Protein AF-A0A3R9T3V0-F1 (afdb_monomer_lite)

Organism: Acinetobacter baumannii (NCBI:txid470)

Radius of gyration: 24.31 Å; chains: 1; bounding box: 65×37×46 Å

InterPro domains:
  IPR004841 Amino acid permease/SLC12A domain [PF00324] (22-68)

pLDDT: mean 83.3, std 15.35, range [48.91, 96.56]

Secondary structure (DSSP, 8-state):
-----------------S-HHHHHHHHHHHHHHHIIIIIHHHHHHHHTTHHHHHHHHHHHHHHHHHH-

Foldseek 3Di:
DDDDDPDDDDPPDDPPPDDPVNVVCVVVCVVCVCCCCVVVVVVDVVCDPCVVVVCCVVVVVVVVVVVD

Structure (mmCIF, N/CA/C/O backbone):
data_AF-A0A3R9T3V0-F1
#
_entry.id   AF-A0A3R9T3V0-F1
#
loop_
_atom_site.group_PDB
_atom_site.id
_atom_site.type_symbol
_atom_site.label_atom_id
_atom_site.label_alt_id
_atom_site.label_comp_id
_atom_site.label_asym_id
_atom_site.label_entity_id
_atom_site.label_seq_id
_atom_site.pdbx_PDB_ins_code
_atom_site.Cartn_x
_atom_site.Cartn_y
_atom_site.Cartn_z
_atom_site.occupancy
_atom_site.B_iso_or_equiv
_atom_site.auth_seq_id
_atom_site.auth_comp_id
_atom_site.auth_asym_id
_atom_site.auth_atom_id
_atom_site.pdbx_PDB_model_num
ATOM 1 N N . MET A 1 1 ? -56.318 -14.410 27.493 1.00 51.09 1 MET A N 1
ATOM 2 C CA . MET A 1 1 ? -56.131 -14.879 26.102 1.00 51.09 1 MET A CA 1
ATOM 3 C C . MET A 1 1 ? -54.931 -14.135 25.543 1.00 51.09 1 MET A C 1
ATOM 5 O O . MET A 1 1 ? -54.988 -12.921 25.559 1.00 51.09 1 MET A O 1
ATOM 9 N N . VAL A 1 2 ? -53.814 -14.711 25.114 1.00 56.69 2 VAL A N 1
ATOM 10 C CA . VAL A 1 2 ? -53.313 -16.086 24.965 1.00 56.69 2 VAL A CA 1
ATOM 11 C C . VAL A 1 2 ? -51.772 -15.955 24.946 1.00 56.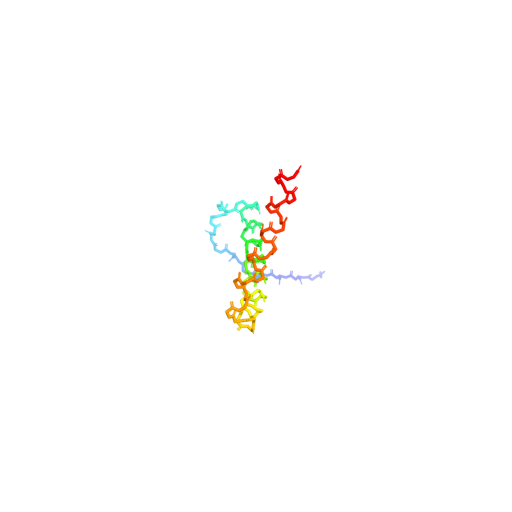69 2 VAL A C 1
ATOM 13 O O . VAL A 1 2 ? -51.255 -14.937 24.492 1.00 56.69 2 VAL A O 1
ATOM 16 N N . HIS A 1 3 ? -51.074 -16.957 25.487 1.00 65.88 3 HIS A N 1
ATOM 17 C CA . HIS A 1 3 ? -49.632 -17.211 25.350 1.00 65.88 3 HIS A CA 1
ATOM 18 C C . HIS A 1 3 ? -49.114 -17.015 23.921 1.00 65.88 3 HIS A C 1
ATOM 20 O O . HIS A 1 3 ? -49.767 -17.503 23.012 1.00 65.88 3 HIS A O 1
ATOM 26 N N . HIS A 1 4 ? -47.896 -16.495 23.749 1.00 55.03 4 HIS A N 1
ATOM 27 C CA . HIS A 1 4 ? -46.942 -17.091 22.805 1.00 55.03 4 HIS A CA 1
ATOM 28 C C . HIS A 1 4 ? -45.562 -17.131 23.457 1.00 55.03 4 HIS A C 1
ATOM 30 O O . HIS A 1 4 ? -44.892 -16.117 23.646 1.00 55.03 4 HIS A O 1
ATOM 36 N N . SER A 1 5 ? -45.224 -18.343 23.876 1.00 68.56 5 SER A N 1
ATOM 37 C CA . SER A 1 5 ? -43.898 -18.806 24.226 1.00 68.56 5 SER A CA 1
ATOM 38 C C . SER A 1 5 ? -43.131 -18.992 22.921 1.00 68.56 5 SER A C 1
ATOM 40 O O . SER A 1 5 ? -43.485 -19.871 22.145 1.00 68.56 5 SER A O 1
ATOM 42 N N . ASP A 1 6 ? -42.088 -18.203 22.696 1.00 55.19 6 ASP A N 1
ATOM 43 C CA . ASP A 1 6 ? -41.010 -18.596 21.791 1.00 55.19 6 ASP A CA 1
ATOM 44 C C . ASP A 1 6 ? -39.746 -18.728 22.635 1.00 55.19 6 ASP A C 1
ATOM 46 O O . ASP A 1 6 ? -38.922 -17.825 22.779 1.00 55.19 6 ASP A O 1
ATOM 50 N N . GLU A 1 7 ? -39.666 -19.888 23.278 1.00 62.25 7 GLU A N 1
ATOM 51 C CA . GLU A 1 7 ? -38.431 -20.451 23.787 1.00 62.25 7 GLU A CA 1
ATOM 52 C C . GLU A 1 7 ? -37.658 -20.988 22.579 1.00 62.25 7 GLU A C 1
ATOM 54 O O . GLU A 1 7 ? -38.005 -22.022 22.013 1.00 62.25 7 GLU A O 1
ATOM 59 N N . ALA A 1 8 ? -36.614 -20.279 22.154 1.00 51.81 8 ALA A N 1
ATOM 60 C CA . ALA A 1 8 ? -35.628 -20.845 21.249 1.00 51.81 8 ALA A CA 1
ATOM 61 C C . ALA A 1 8 ? -34.233 -20.319 21.581 1.00 51.81 8 ALA A C 1
ATOM 63 O O . ALA A 1 8 ? -33.858 -19.188 21.276 1.00 51.81 8 ALA A O 1
ATOM 64 N N . SER A 1 9 ? -33.453 -21.234 22.153 1.00 48.91 9 SER A N 1
ATOM 65 C CA . SER A 1 9 ? -32.000 -21.218 22.293 1.00 48.91 9 SER A CA 1
ATOM 66 C C . SER A 1 9 ? -31.428 -20.208 23.285 1.00 48.91 9 SER A C 1
ATOM 68 O O . SER A 1 9 ? -31.055 -19.090 22.946 1.00 48.91 9 SER A O 1
ATOM 70 N N . SER A 1 10 ? -31.238 -20.676 24.518 1.00 58.41 10 SER A N 1
ATOM 71 C CA . SER A 1 10 ? -30.092 -20.271 25.330 1.00 58.41 10 SER A CA 1
ATOM 72 C C . SER A 1 10 ? -28.823 -20.407 24.479 1.00 58.41 10 SER A C 1
ATOM 74 O O . SER A 1 10 ? -28.457 -21.538 24.142 1.00 58.41 10 SER A O 1
ATOM 76 N N . PRO A 1 11 ? -28.126 -19.316 24.109 1.00 56.91 11 PRO A N 1
ATOM 77 C CA . PRO A 1 11 ? -26.756 -19.451 23.683 1.00 56.91 11 PRO A CA 1
ATOM 78 C C . PRO A 1 11 ? -25.974 -19.701 24.961 1.00 56.91 11 PRO A C 1
ATOM 80 O O . PRO A 1 11 ? -25.778 -18.823 25.805 1.00 56.91 11 PRO A O 1
ATOM 83 N N . ASP A 1 12 ? -25.602 -20.960 25.090 1.00 56.50 12 ASP A N 1
ATOM 84 C CA . ASP A 1 12 ? -24.577 -21.442 25.979 1.00 56.50 12 ASP A CA 1
ATOM 85 C C . ASP A 1 12 ? -23.421 -20.436 26.077 1.00 56.50 12 ASP A C 1
ATOM 87 O O . ASP A 1 12 ? -23.087 -19.730 25.123 1.00 56.50 12 ASP A O 1
ATOM 91 N N . HIS A 1 13 ? -22.871 -20.354 27.277 1.00 52.94 13 HIS A N 1
ATOM 92 C CA . HIS A 1 13 ? -22.058 -19.298 27.869 1.00 52.94 13 HIS A CA 1
ATOM 93 C C . HIS A 1 13 ? -20.847 -18.842 27.017 1.00 52.94 13 HIS A C 1
ATOM 95 O O . HIS A 1 13 ? -19.686 -19.045 27.376 1.00 52.94 13 HIS A O 1
ATOM 101 N N . LEU A 1 14 ? -21.073 -18.178 25.881 1.00 61.41 14 LEU A N 1
ATOM 102 C CA . LEU A 1 14 ? -19.999 -17.603 25.085 1.00 61.41 14 LEU A CA 1
ATOM 103 C C . LEU A 1 14 ? -19.541 -16.340 25.807 1.00 61.41 14 LEU A C 1
ATOM 105 O O . LEU A 1 14 ? -20.235 -15.322 25.815 1.00 61.41 14 LEU A O 1
ATOM 109 N N . GLN A 1 15 ? -18.368 -16.406 26.442 1.00 59.03 15 GLN A N 1
ATOM 110 C CA . GLN A 1 15 ? -17.718 -15.220 26.988 1.00 59.03 15 GLN A CA 1
ATOM 111 C C . GLN A 1 15 ? -17.590 -14.218 25.834 1.00 59.03 15 GLN A C 1
ATOM 113 O O . GLN A 1 15 ? -16.754 -14.400 24.949 1.00 59.03 15 GLN A O 1
ATOM 118 N N . ARG A 1 16 ? -18.453 -13.190 25.808 1.00 65.81 16 ARG A N 1
ATOM 119 C CA . ARG A 1 16 ? -18.445 -12.081 24.841 1.00 65.81 16 ARG A CA 1
ATOM 120 C C . ARG A 1 16 ? -17.173 -11.253 25.046 1.00 65.81 16 ARG A C 1
ATOM 122 O O . ARG A 1 16 ? -17.209 -10.130 25.529 1.00 65.81 16 ARG A O 1
ATOM 129 N N . LYS A 1 17 ? -16.021 -11.838 24.715 1.00 69.12 17 LYS A N 1
ATOM 130 C CA . LYS A 1 17 ? -14.705 -11.195 24.756 1.00 69.12 17 LYS A CA 1
ATOM 131 C C . LYS A 1 17 ? -14.454 -10.345 23.516 1.00 69.12 17 LYS A C 1
ATOM 133 O O . LYS A 1 17 ? -13.599 -9.466 23.542 1.00 69.12 17 LYS A O 1
ATOM 138 N N . LEU A 1 18 ? -15.201 -10.585 22.436 1.00 74.12 18 LEU A N 1
ATOM 139 C CA . LEU A 1 18 ? -15.116 -9.792 21.218 1.00 74.12 18 LEU A CA 1
ATOM 140 C C . LEU A 1 18 ? -16.059 -8.595 21.323 1.00 74.12 18 LEU A C 1
ATOM 142 O O . LEU A 1 18 ? -17.276 -8.717 21.209 1.00 74.12 18 LEU A O 1
ATOM 146 N N . SER A 1 19 ? -15.464 -7.425 21.548 1.00 84.31 19 SER A N 1
ATOM 147 C CA . SER A 1 19 ? -16.153 -6.141 21.430 1.00 84.31 19 SER A CA 1
ATOM 148 C C . SER A 1 19 ? -16.728 -5.969 20.018 1.00 84.31 19 SER A C 1
ATOM 150 O O . SER A 1 19 ? -16.154 -6.468 19.048 1.00 84.31 19 SER A O 1
ATOM 152 N N . ASN A 1 20 ? -17.804 -5.189 19.879 1.00 84.81 20 ASN A N 1
ATOM 153 C CA . ASN A 1 20 ? -18.414 -4.847 18.587 1.00 84.81 20 ASN A CA 1
ATOM 154 C C . ASN A 1 20 ? -17.386 -4.371 17.544 1.00 84.81 20 ASN A C 1
ATOM 156 O O . ASN A 1 20 ? -17.507 -4.699 16.368 1.00 84.81 20 ASN A O 1
ATOM 160 N N . ARG A 1 21 ? -16.327 -3.670 17.976 1.00 91.06 21 ARG A N 1
ATOM 161 C CA . ARG A 1 21 ? -15.235 -3.238 17.086 1.00 91.06 21 ARG A CA 1
ATOM 162 C C . ARG A 1 21 ? -14.435 -4.409 16.509 1.00 91.06 21 ARG A C 1
ATOM 164 O O . ARG A 1 21 ? -14.114 -4.385 15.331 1.00 91.06 21 ARG A O 1
ATOM 171 N N . HIS A 1 22 ? -14.145 -5.444 17.300 1.00 90.88 22 HIS A N 1
ATOM 172 C CA . HIS A 1 22 ? -13.453 -6.639 16.800 1.00 90.88 22 HIS A CA 1
ATOM 173 C C . HIS A 1 22 ? -14.306 -7.376 15.771 1.00 90.88 22 HIS A C 1
ATOM 175 O O . HIS A 1 22 ? -13.804 -7.738 14.713 1.00 90.88 22 HIS A O 1
ATOM 181 N N . LEU A 1 23 ? -15.601 -7.543 16.049 1.00 90.62 23 LEU A N 1
ATOM 182 C CA . LEU A 1 23 ? -16.517 -8.186 15.109 1.00 90.62 23 LEU A CA 1
ATOM 183 C C . LEU A 1 23 ? -16.641 -7.390 13.803 1.00 90.62 23 LEU A C 1
ATOM 185 O O . LEU A 1 23 ? -16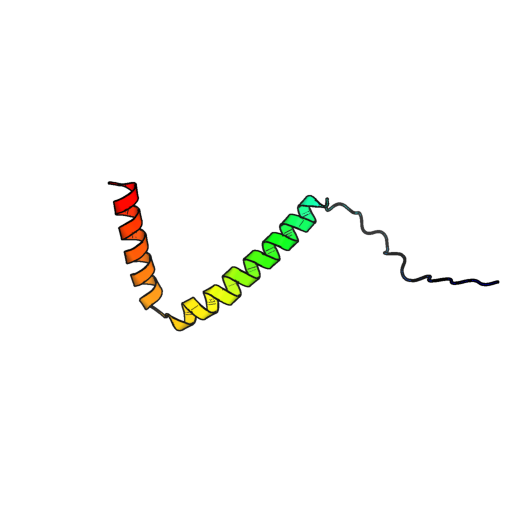.644 -7.973 12.723 1.00 90.62 23 LEU A O 1
ATOM 189 N N . GLN A 1 24 ? -16.664 -6.059 13.890 1.00 94.12 24 GLN A N 1
ATOM 190 C CA . GLN A 1 24 ? -16.673 -5.188 12.719 1.00 94.12 24 GLN A CA 1
ATOM 191 C C . GLN A 1 24 ? -15.382 -5.308 11.903 1.00 94.12 24 GLN A C 1
ATOM 193 O O . GLN A 1 24 ? -15.451 -5.402 10.682 1.00 94.12 24 GLN A O 1
ATOM 198 N N . LEU A 1 25 ? -14.211 -5.356 12.546 1.00 95.06 25 LEU A N 1
ATOM 199 C CA . LEU A 1 25 ? -12.942 -5.563 11.842 1.00 95.06 25 LEU A CA 1
ATOM 200 C C . LEU A 1 25 ? -12.866 -6.945 11.185 1.00 95.06 25 LEU A C 1
ATOM 202 O O . LEU A 1 25 ? -12.361 -7.049 10.072 1.00 95.06 25 LEU A O 1
ATOM 206 N N . ILE A 1 26 ? -13.414 -7.984 11.820 1.00 94.31 26 ILE A N 1
ATOM 207 C CA . ILE A 1 26 ? -13.529 -9.321 11.220 1.00 94.31 26 ILE A CA 1
ATOM 208 C C . ILE A 1 26 ? -14.442 -9.273 9.988 1.00 94.31 26 ILE A C 1
ATOM 210 O O . ILE A 1 26 ? -14.080 -9.801 8.939 1.00 94.31 26 ILE A O 1
ATOM 214 N N . ALA A 1 27 ? -15.593 -8.601 10.080 1.00 94.25 27 ALA A N 1
ATOM 215 C CA . ALA A 1 27 ? -16.529 -8.464 8.966 1.00 94.25 27 ALA A CA 1
ATOM 216 C C . ALA A 1 27 ? -15.933 -7.658 7.798 1.00 94.25 27 ALA A C 1
ATOM 218 O O . ALA A 1 27 ? -16.010 -8.091 6.649 1.00 94.25 27 ALA A O 1
ATOM 219 N N . ILE A 1 28 ? -15.289 -6.522 8.084 1.00 96.19 28 ILE A N 1
ATOM 220 C CA . ILE A 1 28 ? -14.605 -5.695 7.081 1.00 96.19 28 ILE A CA 1
ATOM 221 C C . ILE A 1 28 ? -13.453 -6.481 6.452 1.00 96.19 28 ILE A C 1
ATOM 223 O O . ILE A 1 28 ? -13.330 -6.516 5.231 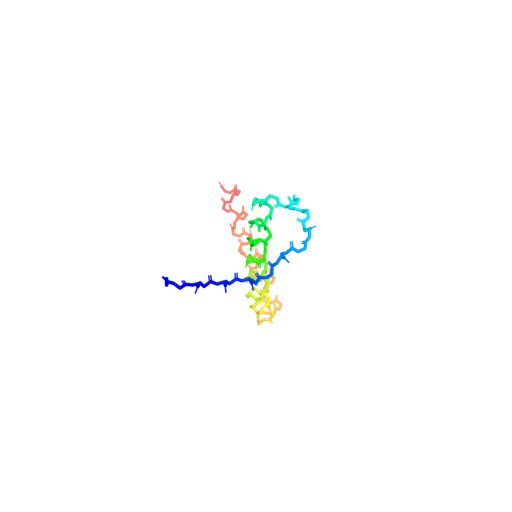1.00 96.19 28 ILE A O 1
ATOM 227 N N . GLY A 1 29 ? -12.641 -7.154 7.269 1.00 95.50 29 GLY A N 1
ATOM 228 C CA . GLY A 1 29 ? -11.536 -7.986 6.802 1.00 95.50 29 GLY A CA 1
ATOM 229 C C . GLY A 1 29 ? -12.009 -9.123 5.896 1.00 95.50 29 GLY A C 1
ATOM 230 O O . GLY A 1 29 ? -11.425 -9.339 4.838 1.00 95.50 29 GLY A O 1
ATOM 231 N N . GLY A 1 30 ? -13.105 -9.798 6.254 1.00 94.25 30 GLY A N 1
ATOM 232 C CA . GLY A 1 30 ? -13.716 -10.843 5.433 1.00 94.25 30 GLY A CA 1
ATOM 233 C C . GLY A 1 30 ? -14.276 -10.317 4.108 1.00 94.25 30 GLY A C 1
ATOM 234 O O . GLY A 1 30 ? -14.016 -10.899 3.053 1.00 94.25 30 GLY A O 1
ATOM 235 N N . ALA A 1 31 ? -14.995 -9.191 4.130 1.00 94.62 31 ALA A N 1
ATOM 236 C CA . ALA A 1 31 ? -15.572 -8.583 2.930 1.00 94.62 31 ALA A CA 1
ATOM 237 C C . ALA A 1 31 ? -14.496 -8.052 1.965 1.00 94.62 31 ALA A C 1
ATOM 239 O O . ALA A 1 31 ? -14.542 -8.334 0.768 1.00 94.62 31 ALA A O 1
ATOM 240 N N . ILE A 1 32 ? -13.489 -7.336 2.481 1.00 95.44 32 ILE A N 1
ATOM 241 C CA . ILE A 1 32 ? -12.361 -6.843 1.678 1.00 95.44 32 ILE A CA 1
ATOM 242 C C . ILE A 1 32 ? -11.522 -8.018 1.168 1.00 95.44 32 ILE A C 1
ATOM 244 O O . ILE A 1 32 ? -11.182 -8.057 -0.011 1.00 95.44 32 ILE A O 1
ATOM 248 N N . GLY A 1 33 ? -11.208 -8.988 2.032 1.00 93.31 33 GLY A N 1
ATOM 249 C CA . GLY A 1 33 ? -10.375 -10.137 1.686 1.00 93.31 33 GLY A CA 1
ATOM 250 C C . GLY A 1 33 ? -10.985 -10.980 0.570 1.00 93.31 33 GLY A C 1
ATOM 251 O O . GLY A 1 33 ? -10.318 -11.256 -0.424 1.00 93.31 33 GLY A O 1
ATOM 252 N N . THR A 1 34 ? -12.268 -11.331 0.679 1.00 92.81 34 THR A N 1
ATOM 253 C CA . THR A 1 34 ? -12.970 -12.077 -0.378 1.00 92.81 34 THR A CA 1
ATOM 254 C C . THR A 1 34 ? -13.071 -11.271 -1.671 1.00 92.81 34 THR A C 1
ATOM 256 O O . THR A 1 34 ? -12.745 -11.804 -2.729 1.00 92.81 34 THR A O 1
ATOM 259 N N . GLY A 1 35 ? -13.430 -9.985 -1.604 1.00 91.25 35 GLY A N 1
ATOM 260 C CA . GLY A 1 35 ? -13.544 -9.120 -2.780 1.00 91.25 35 GLY A CA 1
ATOM 261 C C . GLY A 1 35 ? -12.219 -8.935 -3.522 1.00 91.25 35 GLY A C 1
ATOM 262 O O . GLY A 1 35 ? -12.143 -9.173 -4.728 1.00 91.25 35 GLY A O 1
ATOM 263 N N . LEU A 1 36 ? -11.151 -8.573 -2.805 1.00 93.38 36 LEU A N 1
ATOM 264 C CA . LEU A 1 36 ? -9.832 -8.383 -3.403 1.00 93.38 36 LEU A CA 1
ATOM 265 C C . LEU A 1 36 ? -9.251 -9.700 -3.905 1.00 93.38 36 LEU A C 1
ATOM 267 O O . LEU A 1 36 ? -8.702 -9.726 -5.001 1.00 93.38 36 LEU A O 1
ATOM 271 N N . PHE A 1 37 ? -9.378 -10.796 -3.159 1.00 86.81 37 PHE A N 1
ATOM 272 C CA . PHE A 1 37 ? -8.711 -12.042 -3.526 1.00 86.81 37 PHE A CA 1
ATOM 273 C C . PHE A 1 37 ? -9.474 -12.831 -4.597 1.00 86.81 37 PHE A C 1
ATOM 275 O O . PHE A 1 37 ? -8.874 -13.245 -5.586 1.00 86.81 37 PHE A O 1
ATOM 282 N N . MET A 1 38 ? -10.798 -12.982 -4.474 1.00 88.31 38 MET A N 1
ATOM 283 C CA . MET A 1 38 ? -11.616 -13.651 -5.496 1.00 88.31 38 MET A CA 1
ATOM 284 C C . MET A 1 38 ? -11.720 -12.807 -6.772 1.00 88.31 38 MET A C 1
ATOM 286 O O . MET A 1 38 ? -11.600 -13.341 -7.876 1.00 88.31 38 MET A O 1
ATOM 290 N N . GLY A 1 39 ? -11.903 -11.490 -6.632 1.00 88.75 39 GLY A N 1
ATOM 291 C CA . GLY A 1 39 ? -12.009 -10.572 -7.766 1.00 88.75 39 GLY A CA 1
ATOM 292 C C . GLY A 1 39 ? -10.678 -10.388 -8.494 1.00 88.75 39 GLY A C 1
ATOM 293 O O . GLY A 1 39 ? -10.580 -10.627 -9.704 1.00 88.75 39 GLY A O 1
ATOM 294 N N . SER A 1 40 ? -9.625 -10.015 -7.759 1.00 90.38 40 SER A N 1
ATOM 295 C CA . SER A 1 40 ? -8.314 -9.777 -8.374 1.00 90.38 40 SER A CA 1
ATOM 296 C C . SER A 1 40 ? -7.658 -11.085 -8.787 1.00 90.38 40 SER A C 1
ATOM 298 O O . SER A 1 40 ? -7.101 -11.131 -9.870 1.00 90.38 40 SER A O 1
ATOM 300 N N . GLY A 1 41 ? -7.769 -12.168 -8.011 1.00 87.88 41 GLY A N 1
ATOM 301 C CA . GLY A 1 41 ? -7.156 -13.459 -8.343 1.00 87.88 41 GLY A CA 1
ATOM 302 C C . GLY A 1 41 ? -7.598 -13.999 -9.705 1.00 87.88 41 GLY A C 1
ATOM 303 O O . GLY A 1 41 ? -6.757 -14.382 -10.518 1.00 87.88 41 GLY A O 1
ATOM 304 N N . LYS A 1 42 ? -8.902 -13.936 -10.015 1.00 86.62 42 LYS A N 1
ATOM 305 C CA . LYS A 1 42 ? -9.424 -14.311 -11.340 1.00 86.62 42 LYS A CA 1
ATOM 306 C C . LYS A 1 42 ? -8.864 -13.413 -12.448 1.00 86.62 42 LYS A C 1
ATOM 308 O O . LYS A 1 42 ? -8.462 -13.904 -13.499 1.00 86.62 42 LYS A O 1
ATOM 313 N N . THR A 1 43 ? -8.826 -12.105 -12.205 1.00 86.75 43 THR A N 1
ATOM 314 C CA . THR A 1 43 ? -8.337 -11.109 -13.172 1.00 86.75 43 THR A CA 1
ATOM 315 C C . THR A 1 43 ? -6.834 -11.251 -13.425 1.00 86.75 43 THR A C 1
ATOM 317 O O . THR A 1 43 ? -6.397 -11.224 -14.570 1.00 86.75 43 THR A O 1
ATOM 320 N N . ILE A 1 44 ? -6.048 -11.478 -12.372 1.00 90.25 44 ILE A N 1
ATOM 321 C CA . ILE A 1 44 ? -4.601 -11.712 -12.420 1.00 90.25 44 ILE A CA 1
ATOM 322 C C . ILE A 1 44 ? -4.310 -13.013 -13.169 1.00 90.25 44 ILE A C 1
ATOM 324 O O . ILE A 1 44 ? -3.452 -13.035 -14.047 1.00 90.25 44 ILE A O 1
ATOM 328 N N . SER A 1 45 ? -5.058 -14.083 -12.874 1.00 90.06 45 SER A N 1
ATOM 329 C CA . SER A 1 45 ? -4.921 -15.356 -13.584 1.00 90.06 45 SER A CA 1
ATOM 330 C C . SER A 1 45 ? -5.220 -15.216 -15.075 1.00 90.06 45 SER A C 1
ATOM 332 O O . SER A 1 45 ? -4.543 -15.846 -15.882 1.00 90.06 45 SER A O 1
ATOM 334 N N . LEU A 1 46 ? -6.221 -14.412 -15.444 1.00 91.25 46 LEU A N 1
ATOM 335 C CA . LEU A 1 46 ? -6.571 -14.169 -16.841 1.00 91.25 46 LEU A CA 1
ATOM 336 C C . LEU A 1 46 ? -5.539 -13.278 -17.551 1.00 91.25 46 LEU A C 1
ATOM 338 O O . LEU A 1 46 ? -5.227 -13.518 -18.713 1.00 91.25 46 LEU A O 1
ATOM 342 N N . ALA A 1 47 ? -4.995 -12.271 -16.862 1.00 90.62 47 ALA A N 1
ATOM 343 C CA . ALA A 1 47 ? -3.962 -11.386 -17.401 1.00 90.62 47 ALA A CA 1
ATOM 344 C C . ALA A 1 47 ? -2.629 -12.118 -17.657 1.00 90.62 47 ALA A C 1
ATOM 346 O O . ALA A 1 47 ? -1.863 -11.733 -18.546 1.00 90.62 47 ALA A O 1
ATOM 347 N N . GLY A 1 48 ? -2.336 -13.175 -16.894 1.00 88.94 48 GLY A N 1
ATOM 348 C CA . GLY A 1 48 ? -1.109 -13.953 -17.042 1.00 88.94 48 GLY A CA 1
ATOM 349 C C . GLY A 1 48 ? 0.153 -13.110 -16.788 1.00 88.94 48 GLY A C 1
ATOM 350 O O . G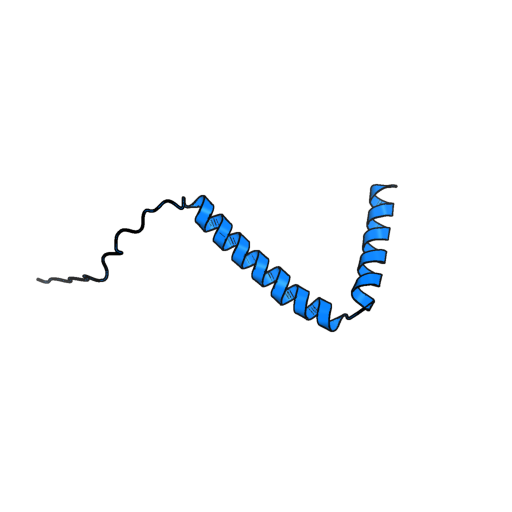LY A 1 48 ? 0.096 -12.109 -16.070 1.00 88.94 48 GLY A O 1
ATOM 351 N N . PRO A 1 49 ? 1.310 -13.457 -17.385 1.00 93.31 49 PRO A N 1
ATOM 352 C CA . PRO A 1 49 ? 2.580 -12.759 -17.142 1.00 93.31 49 PRO A CA 1
ATOM 353 C C . PRO A 1 49 ? 2.559 -11.256 -17.467 1.00 93.31 49 PRO A C 1
ATOM 355 O O . PRO A 1 49 ? 3.379 -10.501 -16.945 1.00 93.31 49 PRO A O 1
ATOM 358 N N . SER A 1 50 ? 1.607 -10.805 -18.296 1.00 94.56 50 SER A N 1
ATOM 359 C CA . SER A 1 50 ? 1.456 -9.392 -18.666 1.00 94.56 50 SER A CA 1
ATOM 360 C C . SER A 1 50 ? 1.133 -8.482 -17.475 1.00 94.56 50 SER A C 1
ATOM 362 O O . SER A 1 50 ? 1.448 -7.291 -17.516 1.00 94.56 50 SER A O 1
ATOM 364 N N . ILE A 1 51 ? 0.594 -9.042 -16.382 1.00 93.62 51 ILE A N 1
ATOM 365 C CA . ILE A 1 51 ? 0.278 -8.295 -15.160 1.00 93.62 51 ILE A CA 1
ATOM 366 C C . ILE A 1 51 ? 1.521 -7.595 -14.579 1.00 93.62 51 ILE A C 1
ATOM 368 O O . ILE A 1 51 ? 1.438 -6.469 -14.099 1.00 93.62 51 ILE A O 1
ATOM 372 N N . LEU A 1 52 ? 2.703 -8.208 -14.692 1.00 93.25 52 LEU A N 1
ATOM 373 C CA . LEU A 1 52 ? 3.955 -7.618 -14.209 1.00 93.25 52 LEU A CA 1
ATOM 374 C C . LEU A 1 52 ? 4.345 -6.372 -15.010 1.00 93.25 52 LEU A C 1
ATOM 376 O O . LEU A 1 52 ? 4.805 -5.385 -14.438 1.00 93.25 52 LEU A O 1
ATOM 380 N N . VAL A 1 53 ? 4.123 -6.401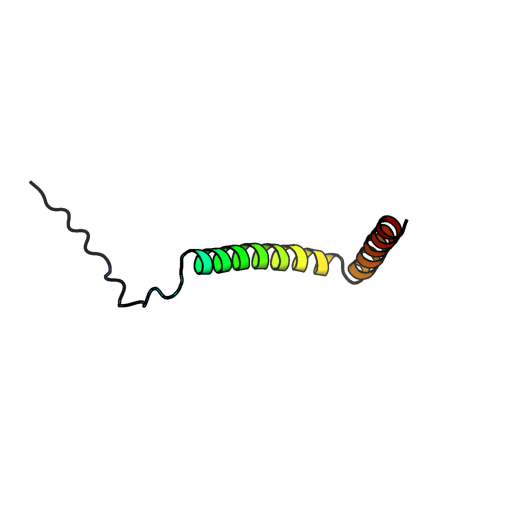 -16.325 1.00 95.19 53 VAL A N 1
ATOM 381 C CA . VAL A 1 53 ? 4.445 -5.285 -17.222 1.00 95.19 53 VAL A CA 1
ATOM 382 C C . VAL A 1 53 ? 3.549 -4.089 -16.920 1.00 95.19 53 VAL A C 1
ATOM 384 O O . VAL A 1 53 ? 4.046 -2.975 -16.776 1.00 95.19 53 VAL A O 1
ATOM 387 N N . ILE A 1 54 ? 2.241 -4.302 -16.753 1.00 94.19 54 ILE A N 1
ATOM 388 C CA . ILE A 1 54 ? 1.313 -3.207 -16.438 1.00 94.19 54 ILE A CA 1
ATOM 389 C C . ILE A 1 54 ? 1.582 -2.607 -15.051 1.00 94.19 54 ILE A C 1
ATOM 391 O O . ILE A 1 54 ? 1.578 -1.384 -14.921 1.00 94.19 54 ILE A O 1
ATOM 395 N N . TYR A 1 55 ? 1.907 -3.422 -14.037 1.00 93.88 55 TYR A N 1
ATOM 396 C CA . TYR A 1 55 ? 2.307 -2.898 -12.725 1.00 93.88 55 TYR A CA 1
ATOM 397 C C . TYR A 1 55 ? 3.614 -2.096 -12.793 1.00 93.88 55 TYR A C 1
ATOM 399 O O . TYR A 1 55 ? 3.714 -1.060 -12.140 1.00 93.88 55 TYR A O 1
ATOM 407 N N . MET A 1 56 ? 4.585 -2.517 -13.611 1.00 95.81 56 MET A N 1
ATOM 408 C CA . MET A 1 56 ? 5.821 -1.761 -13.850 1.00 95.81 56 MET A CA 1
ATOM 409 C C . MET A 1 56 ? 5.562 -0.424 -14.548 1.00 95.81 56 MET A C 1
ATOM 411 O O . MET A 1 56 ? 6.121 0.590 -14.142 1.00 95.81 56 MET A O 1
ATOM 415 N N . LEU A 1 57 ? 4.693 -0.393 -15.561 1.00 96.44 57 LEU A N 1
ATOM 416 C CA . LEU A 1 57 ? 4.360 0.839 -16.281 1.00 96.44 57 LEU A CA 1
ATOM 417 C C . LEU A 1 57 ? 3.589 1.828 -15.403 1.00 96.44 57 LEU A C 1
ATOM 419 O O . LEU A 1 57 ? 3.962 2.996 -15.324 1.00 96.44 57 LEU A O 1
ATOM 423 N N . ILE A 1 58 ? 2.543 1.365 -14.713 1.00 96.12 58 ILE A N 1
ATOM 424 C CA . ILE A 1 58 ? 1.746 2.207 -13.812 1.00 96.12 58 ILE A CA 1
ATOM 425 C C . ILE A 1 58 ? 2.606 2.688 -12.642 1.00 96.12 58 ILE A C 1
ATOM 427 O O . ILE A 1 58 ? 2.611 3.877 -12.329 1.00 96.12 58 ILE A O 1
ATOM 431 N N . GLY A 1 59 ? 3.363 1.781 -12.018 1.00 95.44 59 GLY A N 1
ATOM 432 C CA . GLY A 1 59 ? 4.281 2.110 -10.931 1.00 95.44 59 GLY A CA 1
ATOM 433 C C . GLY A 1 59 ? 5.361 3.095 -11.369 1.00 95.44 59 GLY A C 1
ATOM 434 O O . GLY A 1 59 ? 5.627 4.057 -10.657 1.00 95.44 59 GLY A O 1
ATOM 435 N N . GLY A 1 60 ? 5.922 2.916 -12.567 1.00 96.56 60 GLY A N 1
ATOM 436 C CA . GLY A 1 60 ? 6.865 3.851 -13.174 1.00 96.56 60 GLY A CA 1
ATOM 437 C C . GLY A 1 60 ? 6.242 5.226 -13.405 1.00 96.56 60 GLY A C 1
ATOM 438 O O . GLY A 1 60 ? 6.825 6.231 -13.011 1.00 96.56 60 GLY A O 1
ATOM 439 N N . MET A 1 61 ? 5.030 5.288 -13.961 1.00 96.31 61 MET A N 1
ATOM 440 C CA . MET A 1 61 ? 4.318 6.553 -14.153 1.00 96.31 61 MET A CA 1
ATOM 441 C C . MET A 1 61 ? 4.077 7.270 -12.821 1.00 96.31 61 MET A C 1
ATOM 443 O O . MET A 1 61 ? 4.399 8.448 -12.705 1.00 96.31 61 MET A O 1
ATOM 447 N N . PHE A 1 62 ? 3.590 6.571 -11.792 1.00 96.25 62 PHE A N 1
ATOM 448 C CA . PHE A 1 62 ? 3.420 7.160 -10.461 1.00 96.25 62 PHE A CA 1
ATOM 449 C C . PHE A 1 62 ? 4.740 7.567 -9.815 1.00 96.25 62 PHE A C 1
ATOM 451 O O . PHE A 1 62 ? 4.793 8.602 -9.159 1.00 96.25 62 PHE A O 1
ATOM 458 N N . PHE A 1 63 ? 5.806 6.796 -10.020 1.00 94.94 63 PHE A N 1
ATOM 459 C CA . PHE A 1 63 ? 7.136 7.169 -9.562 1.00 94.94 63 PHE A CA 1
ATOM 460 C C . PHE A 1 63 ? 7.572 8.496 -10.186 1.00 94.94 63 PHE A C 1
ATOM 462 O O . PHE A 1 63 ? 8.005 9.380 -9.455 1.00 94.94 63 PHE A O 1
ATOM 469 N N . PHE A 1 64 ? 7.403 8.672 -11.500 1.00 94.19 64 PHE A N 1
ATOM 470 C CA . PHE A 1 64 ? 7.690 9.948 -12.155 1.00 94.19 64 PHE A CA 1
ATOM 471 C C . PHE A 1 64 ? 6.769 11.068 -11.670 1.00 94.19 64 PHE A C 1
ATOM 473 O O . PHE A 1 64 ? 7.264 12.159 -11.439 1.00 94.19 64 PHE A O 1
ATOM 480 N N . LEU A 1 65 ? 5.475 10.812 -11.448 1.00 94.81 65 LEU A N 1
ATOM 481 C CA . LEU A 1 65 ? 4.539 11.818 -10.927 1.00 94.81 65 LEU A CA 1
ATOM 482 C C . LEU A 1 65 ? 4.863 12.274 -9.501 1.00 94.81 65 LEU A C 1
ATOM 484 O O . LEU A 1 65 ? 4.683 13.440 -9.189 1.00 94.81 65 LEU A O 1
ATOM 488 N N . MET A 1 66 ? 5.290 11.364 -8.625 1.00 94.88 66 MET A N 1
ATOM 489 C CA . MET A 1 66 ? 5.662 11.699 -7.244 1.00 94.88 66 MET A CA 1
ATOM 490 C C . MET A 1 66 ? 7.086 12.251 -7.140 1.00 94.88 66 MET A C 1
ATOM 492 O O . MET A 1 66 ? 7.444 12.838 -6.121 1.00 94.88 66 MET A O 1
ATOM 496 N N . ARG A 1 67 ? 7.926 11.990 -8.148 1.00 86.31 67 ARG A N 1
ATOM 497 C CA . ARG A 1 67 ? 9.304 12.482 -8.215 1.00 86.31 67 ARG A CA 1
ATOM 498 C C . ARG A 1 67 ? 9.414 13.846 -8.898 1.00 86.31 67 ARG A C 1
ATOM 500 O O . ARG A 1 67 ? 10.328 14.585 -8.535 1.00 86.31 67 ARG A O 1
ATOM 507 N N . ALA A 1 68 ? 8.592 14.107 -9.913 1.00 66.12 68 ALA A N 1
ATOM 508 C CA . ALA A 1 68 ? 8.491 15.398 -10.591 1.00 66.12 68 ALA A CA 1
ATOM 509 C C . ALA A 1 68 ? 7.890 16.453 -9.656 1.00 66.12 68 ALA A C 1
ATOM 511 O O . ALA A 1 68 ? 8.353 17.610 -9.748 1.00 66.12 68 ALA A O 1
#

Sequence (68 aa):
MVHHSDEASSPDHL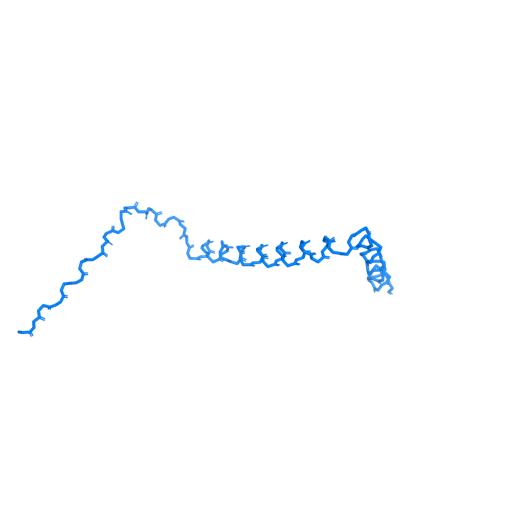QRKLSNRHLQLIAIGGAIGTGLFMGSGKTISLAGPSILVIYMLIGGMFFFLMRA